Protein AF-B7PQQ2-F1 (afdb_monomer_lite)

pLDDT: mean 86.98, std 10.12, range [44.12, 95.94]

Sequence (81 aa):
MHKTGTTLEHVVKISVAGSTLTESLALKAGAVFRNLISFRSVYALTESGGIVVAPPQREINYTDLGFPAPMVEVKVNEAAK

Foldseek 3Di:
DDCPPDQPQVCQEDEDEPDAQDPVVLVVCCVRHVNHQYYWYFYDDVVNVDTQFDDDGGDHDRPDRHGGDPPHDDDDDDDDD

Organism: Ixodes scapularis (NCBI:txid6945)

Secondary structure (DSSP, 8-state):
--------TT--EEEEESSPPPHHHHHHHHHH-TT-SEEEEEEEETTTTEEEEE--TT-EESS---EEPTT------PPP-

Radius of gyration: 15.3 Å; chains: 1; bounding box: 33×22×44 Å

Structure (mmCIF, N/CA/C/O backbone):
data_AF-B7PQQ2-F1
#
_entry.id   AF-B7PQQ2-F1
#
loop_
_atom_site.group_PDB
_atom_site.id
_atom_site.type_symbol
_atom_site.label_atom_id
_atom_site.label_alt_id
_atom_site.label_comp_id
_atom_site.label_asym_id
_atom_site.label_entity_id
_atom_site.label_seq_id
_atom_site.pdbx_PDB_ins_code
_atom_site.Cartn_x
_atom_site.Cartn_y
_atom_site.Cartn_z
_atom_site.occupancy
_atom_site.B_iso_or_equiv
_atom_site.auth_seq_id
_atom_site.auth_comp_id
_atom_site.auth_asym_id
_atom_site.auth_atom_id
_atom_site.pdbx_PDB_model_num
ATOM 1 N N . MET A 1 1 ? 11.641 8.532 23.638 1.00 46.72 1 MET A N 1
ATOM 2 C CA . MET A 1 1 ? 10.440 8.502 22.774 1.00 46.72 1 MET A CA 1
ATOM 3 C C . MET A 1 1 ? 9.304 9.165 23.544 1.00 46.72 1 MET A C 1
ATOM 5 O O . MET A 1 1 ? 8.823 8.581 24.507 1.00 46.72 1 MET A O 1
ATOM 9 N N . HIS A 1 2 ? 8.979 10.420 23.229 1.00 44.12 2 HIS A N 1
ATOM 10 C CA . HIS A 1 2 ? 7.945 11.186 23.937 1.00 44.12 2 HIS A CA 1
ATOM 11 C C . HIS A 1 2 ? 6.569 10.616 23.551 1.00 44.12 2 HIS A C 1
ATOM 13 O O . HIS A 1 2 ? 6.182 10.687 22.388 1.00 44.12 2 HIS A O 1
ATOM 19 N N . LYS A 1 3 ? 5.865 9.978 24.494 1.00 54.28 3 LYS A N 1
ATOM 20 C CA . LYS A 1 3 ? 4.492 9.498 24.289 1.00 54.28 3 LYS A CA 1
ATOM 21 C C . LYS A 1 3 ? 3.542 10.679 24.486 1.00 54.28 3 LYS A C 1
ATOM 23 O O . LYS A 1 3 ? 3.144 10.961 25.610 1.00 54.28 3 LYS A O 1
ATOM 28 N N . THR A 1 4 ? 3.183 11.377 23.416 1.00 56.38 4 THR A N 1
ATOM 29 C CA . THR A 1 4 ? 1.990 12.235 23.415 1.00 56.38 4 THR A CA 1
ATOM 30 C C . THR A 1 4 ? 0.782 11.304 23.516 1.00 56.38 4 THR A C 1
ATOM 32 O O . THR A 1 4 ? 0.462 10.602 22.562 1.00 56.38 4 THR A O 1
ATOM 35 N N . GLY A 1 5 ? 0.210 11.191 24.717 1.00 65.56 5 GLY A N 1
ATOM 36 C CA . GLY A 1 5 ? -0.736 10.151 25.146 1.00 65.56 5 GLY A CA 1
ATOM 37 C C . GLY A 1 5 ? -2.131 10.181 24.514 1.00 65.56 5 GLY A C 1
ATOM 38 O O . GLY A 1 5 ? -3.095 9.838 25.188 1.00 65.56 5 GLY A O 1
ATOM 39 N N . THR A 1 6 ? -2.262 10.576 23.250 1.00 72.81 6 THR A N 1
ATOM 40 C CA . THR A 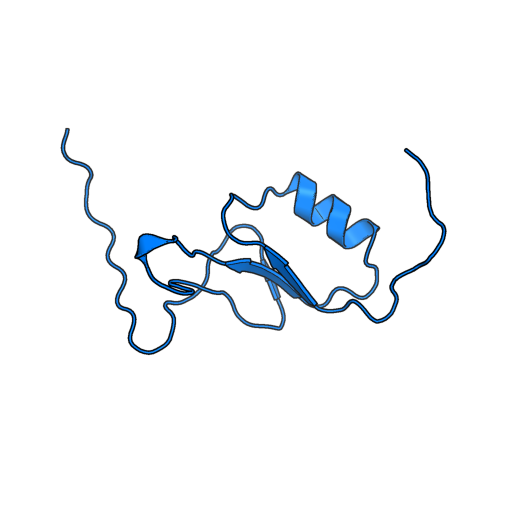1 6 ? -3.541 10.561 22.534 1.00 72.81 6 THR A CA 1
ATOM 41 C C . THR A 1 6 ? -3.653 9.277 21.722 1.00 72.81 6 THR A C 1
ATOM 43 O O . THR A 1 6 ? -2.917 9.068 20.757 1.00 72.81 6 THR A O 1
ATOM 46 N N . THR A 1 7 ? -4.572 8.398 22.116 1.00 74.31 7 THR A N 1
ATOM 47 C CA . THR A 1 7 ? -4.963 7.238 21.312 1.00 74.31 7 THR A CA 1
ATOM 48 C C . THR A 1 7 ? -5.798 7.710 20.121 1.00 74.31 7 THR A C 1
ATOM 50 O O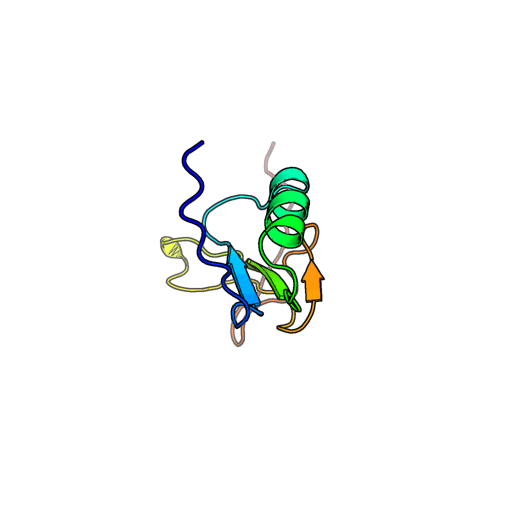 . THR A 1 7 ? -6.746 8.476 20.274 1.00 74.31 7 THR A O 1
ATOM 53 N N . LEU A 1 8 ? -5.444 7.274 18.906 1.00 85.12 8 LEU A N 1
ATOM 54 C CA . LEU A 1 8 ? -6.201 7.590 17.689 1.00 85.12 8 LEU A CA 1
ATOM 55 C C . LEU A 1 8 ? -7.188 6.460 17.375 1.00 85.12 8 LEU A C 1
ATOM 57 O O . LEU A 1 8 ? -7.000 5.687 16.440 1.00 85.12 8 LEU A O 1
ATOM 61 N N . GLU A 1 9 ? -8.238 6.348 18.185 1.00 84.62 9 GLU A N 1
ATOM 62 C CA . GLU A 1 9 ? -9.172 5.209 18.154 1.00 84.62 9 GLU A CA 1
ATOM 63 C C . GLU A 1 9 ? -9.984 5.106 16.856 1.00 84.62 9 GLU A C 1
ATOM 65 O O . GLU A 1 9 ? -10.410 4.018 16.473 1.00 84.62 9 GLU A O 1
ATOM 70 N N . HIS A 1 10 ? -10.151 6.221 16.146 1.00 89.31 10 HIS A N 1
ATOM 71 C CA . HIS A 1 10 ? -10.857 6.276 14.865 1.00 89.31 10 HIS A CA 1
ATOM 72 C C . HIS A 1 10 ? -9.949 6.043 13.650 1.00 89.31 10 HIS A C 1
ATOM 74 O O . HIS A 1 10 ? -10.437 5.972 12.520 1.00 89.31 10 HIS A O 1
ATOM 80 N N . VAL A 1 11 ? -8.632 5.912 13.848 1.00 90.44 11 VAL A N 1
ATOM 81 C CA . VAL A 1 11 ? -7.716 5.572 12.755 1.00 90.44 11 VAL A CA 1
ATOM 82 C C . VAL A 1 11 ? -7.820 4.080 12.486 1.00 90.44 11 VAL A C 1
ATOM 84 O O . VAL A 1 11 ? -7.225 3.247 13.163 1.00 90.44 11 VAL A O 1
ATOM 87 N N . VAL A 1 12 ? -8.610 3.765 11.465 1.00 92.38 12 VAL A N 1
ATOM 88 C CA . VAL A 1 12 ? -8.909 2.391 11.051 1.00 92.38 12 VAL A CA 1
ATOM 89 C C . VAL A 1 12 ? -8.222 2.012 9.736 1.00 92.38 12 VAL A C 1
ATOM 91 O O . VAL A 1 12 ? -8.073 0.832 9.434 1.00 92.38 12 VAL A O 1
ATOM 94 N N . LYS A 1 13 ? -7.769 2.989 8.941 1.00 92.81 13 LYS A N 1
ATOM 95 C CA . LYS A 1 13 ? -7.106 2.760 7.650 1.00 92.81 13 LYS A CA 1
ATOM 96 C C . LYS A 1 13 ? -5.851 3.610 7.533 1.00 92.81 13 LYS A C 1
ATOM 98 O O . LYS A 1 13 ? -5.918 4.824 7.706 1.00 92.81 13 LYS A O 1
ATOM 103 N N . ILE A 1 14 ? -4.737 2.986 7.170 1.00 91.94 14 ILE A N 1
ATOM 104 C CA . ILE A 1 14 ? -3.470 3.669 6.903 1.00 91.94 14 ILE A CA 1
ATOM 105 C C . ILE A 1 14 ? -2.917 3.158 5.567 1.00 91.94 14 ILE A C 1
ATOM 107 O O . ILE A 1 14 ? -2.949 1.964 5.277 1.00 91.94 14 ILE A O 1
ATOM 111 N N . SER A 1 15 ? -2.441 4.073 4.723 1.00 90.56 15 SER A N 1
ATOM 112 C CA . SER A 1 15 ? -1.791 3.751 3.447 1.00 90.56 15 SER A CA 1
ATOM 113 C C . SER A 1 15 ? -0.390 4.352 3.429 1.00 90.56 15 SER A C 1
ATOM 115 O O . SER A 1 15 ? -0.211 5.495 3.843 1.00 90.56 15 SER A O 1
ATOM 117 N N . VAL A 1 16 ? 0.586 3.579 2.966 1.00 90.75 16 VAL A N 1
ATOM 118 C CA . VAL A 1 16 ? 1.996 3.972 2.861 1.00 90.75 16 VAL A CA 1
ATOM 119 C C . VAL A 1 16 ? 2.389 3.940 1.390 1.00 90.75 16 VAL A C 1
ATOM 121 O O . VAL A 1 16 ? 2.062 2.981 0.700 1.00 90.75 16 VAL A O 1
ATOM 124 N N . ALA A 1 17 ? 3.077 4.970 0.909 1.00 89.38 17 ALA A N 1
ATOM 125 C CA . ALA A 1 17 ? 3.543 5.067 -0.472 1.00 89.38 17 ALA A CA 1
ATOM 126 C C . ALA A 1 17 ? 4.925 5.729 -0.528 1.00 89.38 17 ALA A C 1
ATOM 128 O O . ALA A 1 17 ? 5.388 6.297 0.462 1.00 89.38 17 ALA A O 1
ATOM 129 N N . GLY A 1 18 ? 5.581 5.652 -1.687 1.00 85.50 18 GLY A N 1
ATOM 130 C CA . GLY A 1 18 ? 6.879 6.292 -1.938 1.00 85.50 18 GLY A CA 1
ATOM 131 C C . GLY A 1 18 ? 8.088 5.588 -1.309 1.00 85.50 18 GLY A C 1
ATOM 132 O O . GLY A 1 18 ? 9.217 6.011 -1.529 1.00 85.50 18 GLY A O 1
ATOM 133 N N . SER A 1 19 ? 7.877 4.517 -0.542 1.00 87.56 19 SER A N 1
ATOM 134 C CA . SER A 1 19 ? 8.934 3.648 -0.016 1.00 87.56 19 SER A CA 1
ATOM 135 C C . SER A 1 19 ? 8.379 2.261 0.322 1.00 87.56 19 SER A C 1
ATOM 137 O O . SER A 1 19 ? 7.162 2.054 0.351 1.00 87.56 19 SER A O 1
ATOM 139 N N . THR A 1 20 ? 9.274 1.311 0.587 1.00 85.88 20 THR A N 1
ATOM 140 C CA . THR A 1 20 ? 8.930 -0.065 0.945 1.00 85.88 20 THR A CA 1
ATOM 141 C C . THR A 1 20 ? 8.316 -0.128 2.338 1.00 85.88 20 THR A C 1
ATOM 143 O O . THR A 1 20 ? 8.901 0.330 3.324 1.00 85.88 20 THR A O 1
ATOM 146 N N . LEU A 1 21 ? 7.151 -0.767 2.437 1.00 88.62 21 LEU A N 1
ATOM 147 C CA . LEU A 1 21 ? 6.576 -1.121 3.724 1.00 88.62 21 LEU A CA 1
ATOM 148 C C . LEU A 1 21 ? 7.264 -2.376 4.274 1.00 88.62 21 LEU A C 1
ATOM 150 O O . LEU A 1 21 ? 7.236 -3.426 3.645 1.00 88.62 21 LEU A O 1
ATOM 154 N N . THR A 1 22 ? 7.871 -2.275 5.457 1.00 88.44 22 THR A N 1
ATOM 155 C CA . THR A 1 22 ? 8.495 -3.431 6.119 1.00 88.44 22 THR A CA 1
ATOM 156 C C . THR A 1 22 ? 7.552 -4.076 7.126 1.00 88.44 22 THR A C 1
ATOM 158 O O . THR A 1 22 ? 6.739 -3.399 7.762 1.00 88.44 22 THR A O 1
ATOM 161 N N . GLU A 1 23 ? 7.732 -5.375 7.355 1.00 89.12 23 GLU A N 1
ATOM 162 C CA . GLU A 1 23 ? 7.031 -6.121 8.406 1.00 89.12 23 GLU A CA 1
ATOM 163 C C . GLU A 1 23 ? 7.185 -5.459 9.783 1.00 89.12 23 GLU A C 1
ATOM 165 O O . GLU A 1 23 ? 6.213 -5.281 10.516 1.00 89.12 23 GLU A O 1
ATOM 170 N N . SER A 1 24 ? 8.396 -4.995 10.110 1.00 91.12 24 SER A N 1
ATOM 171 C CA . SER A 1 24 ? 8.667 -4.329 11.389 1.00 91.12 24 SER A CA 1
ATOM 172 C C . SER A 1 24 ? 7.807 -3.076 11.603 1.00 91.12 24 SER A C 1
ATOM 174 O O . SER A 1 24 ? 7.397 -2.786 12.729 1.00 91.12 24 SER A O 1
ATOM 176 N N . LEU A 1 25 ? 7.514 -2.334 10.528 1.00 89.50 25 LEU A N 1
ATOM 177 C CA . LEU A 1 25 ? 6.651 -1.160 10.570 1.00 89.50 25 LEU A CA 1
ATOM 178 C C . LEU A 1 25 ? 5.179 -1.567 10.672 1.00 89.50 25 LEU A C 1
ATOM 180 O O . LEU A 1 25 ? 4.443 -0.932 11.423 1.00 89.50 25 LEU A O 1
ATOM 184 N N . ALA A 1 26 ? 4.765 -2.640 9.996 1.00 89.19 26 ALA A N 1
ATOM 185 C CA . ALA A 1 26 ? 3.413 -3.187 10.107 1.00 89.19 26 ALA A CA 1
ATOM 186 C C . ALA A 1 26 ? 3.073 -3.651 11.519 1.00 89.19 26 ALA A C 1
ATOM 188 O O . ALA A 1 26 ? 2.040 -3.254 12.060 1.00 89.19 26 ALA A O 1
ATOM 189 N N . LEU A 1 27 ? 3.977 -4.386 12.165 1.00 89.56 27 LEU A N 1
ATOM 190 C CA . LEU A 1 27 ? 3.796 -4.822 13.549 1.00 89.56 27 LEU A CA 1
ATOM 191 C C . LEU A 1 27 ? 3.712 -3.631 14.513 1.00 89.56 27 LEU A C 1
ATOM 193 O O . LEU A 1 27 ? 2.838 -3.584 15.380 1.00 89.56 27 LEU A O 1
ATOM 197 N N . LYS A 1 28 ? 4.578 -2.623 14.338 1.00 91.12 28 LYS A N 1
ATOM 198 C CA . LYS A 1 28 ? 4.537 -1.393 15.147 1.00 91.12 28 LYS A CA 1
ATOM 199 C C . LYS A 1 28 ? 3.249 -0.603 14.923 1.00 91.12 28 LYS A C 1
ATOM 201 O O . LYS A 1 28 ? 2.660 -0.134 15.893 1.00 91.12 28 LYS A O 1
ATOM 206 N N . ALA A 1 29 ? 2.801 -0.470 13.676 1.00 89.38 29 ALA A N 1
ATOM 207 C CA . ALA A 1 29 ? 1.558 0.216 13.344 1.00 89.38 29 ALA A CA 1
ATOM 208 C C . ALA A 1 29 ? 0.349 -0.498 13.965 1.00 89.38 29 ALA A C 1
ATOM 210 O O . ALA A 1 29 ? -0.455 0.161 14.616 1.00 89.38 29 ALA A O 1
ATOM 211 N N . GLY A 1 30 ? 0.263 -1.828 13.866 1.00 88.44 30 GLY A N 1
ATOM 212 C CA . GLY A 1 30 ? -0.806 -2.609 14.500 1.00 88.44 30 GLY A CA 1
ATOM 213 C C . GLY A 1 30 ? -0.822 -2.500 16.030 1.00 88.44 30 GLY A C 1
ATOM 214 O O . GLY A 1 30 ? -1.887 -2.437 16.637 1.00 88.44 30 GLY A O 1
ATOM 215 N N . ALA A 1 31 ? 0.348 -2.400 16.671 1.00 88.25 31 ALA A N 1
ATOM 216 C CA . ALA A 1 31 ? 0.438 -2.210 18.121 1.00 88.25 31 ALA A CA 1
ATOM 217 C C . ALA A 1 31 ? 0.002 -0.804 18.583 1.00 88.25 31 ALA A C 1
ATOM 219 O O . ALA A 1 31 ? -0.522 -0.646 19.689 1.00 88.25 31 ALA A O 1
ATOM 220 N N . VAL A 1 32 ? 0.231 0.222 17.755 1.00 89.06 32 VAL A N 1
ATOM 221 C CA . VAL A 1 32 ? -0.137 1.620 18.045 1.00 89.06 32 VAL A CA 1
ATOM 222 C C . VAL A 1 32 ? -1.608 1.887 17.716 1.00 89.06 32 VAL A C 1
ATOM 224 O O . VAL A 1 32 ? -2.319 2.495 18.516 1.00 89.06 32 VAL A O 1
ATOM 227 N N . PHE A 1 33 ? -2.081 1.407 16.566 1.00 90.50 33 PHE A N 1
ATOM 228 C CA . PHE A 1 33 ? -3.434 1.614 16.054 1.00 90.50 33 PHE A CA 1
ATOM 229 C C . PHE A 1 33 ? -4.275 0.352 16.257 1.00 90.50 33 PHE A C 1
ATOM 231 O O . PHE A 1 33 ? -4.383 -0.497 15.379 1.00 90.50 33 PHE A O 1
ATOM 238 N N . ARG A 1 34 ? -4.897 0.230 17.433 1.00 85.56 34 ARG A N 1
ATOM 239 C CA . ARG A 1 34 ? -5.601 -0.999 17.850 1.00 85.56 34 ARG A CA 1
A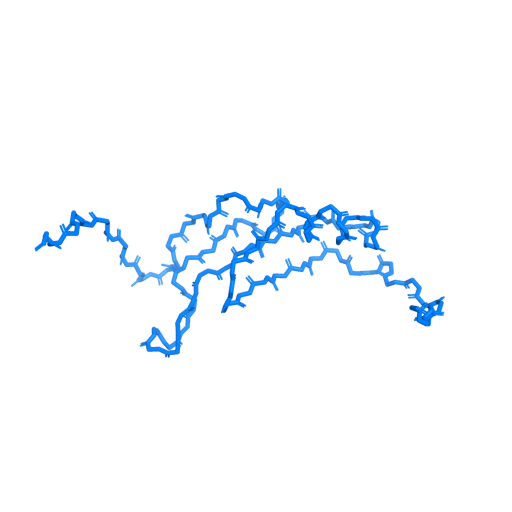TOM 240 C C . ARG A 1 34 ? -6.818 -1.369 16.992 1.00 85.56 34 ARG A C 1
ATOM 242 O O . ARG A 1 34 ? -7.175 -2.537 16.940 1.00 85.56 34 ARG A O 1
ATOM 249 N N . ASN A 1 35 ? -7.430 -0.391 16.324 1.00 89.94 35 ASN A N 1
ATOM 250 C CA . ASN A 1 35 ? -8.626 -0.579 15.494 1.00 89.94 35 ASN A CA 1
ATOM 251 C C . ASN A 1 35 ? -8.300 -0.625 13.992 1.00 89.94 35 ASN A C 1
ATOM 253 O O . ASN A 1 35 ? -9.170 -0.379 13.154 1.00 89.94 35 ASN A O 1
ATOM 257 N N . LEU A 1 36 ? -7.041 -0.879 13.631 1.00 90.50 36 LEU A N 1
ATOM 258 C CA . LEU A 1 36 ? -6.610 -0.888 12.240 1.00 90.50 36 LEU A CA 1
ATOM 259 C C . LEU A 1 36 ? -7.262 -2.064 11.500 1.00 90.50 36 LEU A C 1
ATOM 261 O O . LEU A 1 36 ? -6.987 -3.222 11.789 1.00 90.50 36 LEU A O 1
ATOM 265 N N . ILE A 1 37 ? -8.127 -1.754 10.536 1.00 91.31 37 ILE A N 1
ATOM 266 C CA . ILE A 1 37 ? -8.752 -2.733 9.631 1.00 91.31 37 ILE A CA 1
ATOM 267 C C . ILE A 1 37 ? -8.039 -2.788 8.281 1.00 91.31 37 ILE A C 1
ATOM 269 O O . ILE A 1 37 ? -8.265 -3.702 7.493 1.00 91.31 37 ILE A O 1
ATOM 273 N N . SER A 1 38 ? -7.229 -1.773 7.970 1.00 90.38 38 SER A N 1
ATOM 274 C CA . SER A 1 38 ? -6.443 -1.752 6.747 1.00 90.38 38 SER A CA 1
ATOM 275 C C . SER A 1 38 ? -5.108 -1.070 6.953 1.00 90.38 38 SER A C 1
ATOM 277 O O . SER A 1 38 ? -5.031 0.071 7.419 1.00 90.38 38 SER A O 1
ATOM 279 N N . PHE A 1 39 ? -4.067 -1.770 6.531 1.00 91.56 39 PHE A N 1
ATOM 280 C CA . PHE A 1 39 ? -2.728 -1.232 6.444 1.00 91.56 39 PHE A CA 1
ATOM 281 C C . PHE A 1 39 ? -2.082 -1.744 5.176 1.00 91.56 39 PHE A C 1
ATOM 283 O O . PHE A 1 39 ? -1.929 -2.950 5.004 1.00 91.56 39 PHE A O 1
ATOM 290 N N . ARG A 1 40 ? -1.760 -0.824 4.274 1.00 90.06 40 ARG A N 1
ATOM 291 C CA . ARG A 1 40 ? -1.389 -1.182 2.911 1.00 90.06 40 ARG A CA 1
ATOM 292 C C . ARG A 1 40 ? -0.235 -0.367 2.380 1.00 90.06 40 ARG A C 1
ATOM 294 O O . ARG A 1 40 ? -0.153 0.837 2.635 1.00 90.06 40 ARG A O 1
ATOM 301 N N . SER A 1 41 ? 0.596 -1.026 1.584 1.00 91.12 41 SER A N 1
ATOM 302 C CA . SER A 1 41 ? 1.567 -0.368 0.722 1.00 91.12 41 SER A CA 1
ATOM 303 C C . SER A 1 41 ? 0.938 -0.086 -0.638 1.00 91.12 41 SER A C 1
ATOM 305 O O . SER A 1 41 ? 0.214 -0.911 -1.183 1.00 91.12 41 SER A O 1
ATOM 307 N N . VAL A 1 42 ? 1.173 1.108 -1.157 1.00 92.00 42 VAL A N 1
ATOM 308 C CA . VAL A 1 42 ? 0.698 1.568 -2.455 1.00 92.00 42 VAL A CA 1
ATOM 309 C C . VAL A 1 42 ? 1.919 1.932 -3.283 1.00 92.00 42 VAL A C 1
ATOM 311 O O . VAL A 1 42 ? 2.788 2.674 -2.818 1.00 92.00 42 VAL A O 1
ATOM 314 N N . TYR A 1 43 ? 1.974 1.433 -4.514 1.00 92.44 43 TYR A N 1
ATOM 315 C CA . TYR A 1 43 ? 3.051 1.762 -5.434 1.00 92.44 43 TYR A CA 1
ATOM 316 C C . TYR A 1 43 ? 2.663 2.959 -6.299 1.00 92.44 43 TYR A C 1
ATOM 318 O O . TYR A 1 43 ? 1.642 2.952 -6.992 1.00 92.44 43 TYR A O 1
ATOM 326 N N . ALA A 1 44 ? 3.488 3.997 -6.235 1.00 93.19 44 ALA A N 1
ATOM 327 C CA . ALA A 1 44 ? 3.356 5.225 -7.001 1.00 93.19 44 ALA A CA 1
ATOM 328 C C . ALA A 1 44 ? 4.748 5.830 -7.198 1.00 93.19 44 ALA A C 1
ATOM 330 O O . ALA A 1 44 ? 5.592 5.742 -6.302 1.00 93.19 44 ALA A O 1
ATOM 331 N N . LEU A 1 45 ? 4.957 6.464 -8.345 1.00 92.81 45 LEU A N 1
ATOM 332 C CA . LEU A 1 45 ? 6.137 7.259 -8.653 1.00 92.81 45 LEU A CA 1
ATOM 333 C C . LEU A 1 45 ? 5.701 8.694 -8.952 1.00 92.81 45 LEU A C 1
ATOM 335 O O . LEU A 1 45 ? 4.543 8.951 -9.288 1.00 92.81 45 LEU A O 1
ATOM 339 N N . THR A 1 46 ? 6.626 9.643 -8.859 1.00 94.19 46 THR A N 1
ATOM 340 C CA . THR A 1 46 ? 6.342 11.020 -9.281 1.00 94.19 46 THR A CA 1
ATOM 341 C C . THR A 1 46 ? 5.992 11.048 -10.773 1.00 94.19 46 THR A C 1
ATOM 343 O O . THR A 1 46 ? 5.031 11.693 -11.185 1.00 94.19 46 THR A O 1
ATOM 346 N N . GLU A 1 47 ? 6.721 10.271 -11.572 1.00 95.94 47 GLU A N 1
ATOM 347 C CA . GLU A 1 47 ? 6.597 10.155 -13.024 1.00 95.94 47 GLU A CA 1
ATOM 348 C C . GLU A 1 47 ? 5.298 9.470 -13.463 1.00 95.94 47 GLU A C 1
ATOM 350 O O . GLU A 1 47 ? 4.846 9.690 -14.584 1.00 95.94 47 GLU A O 1
ATOM 355 N N . SER A 1 48 ? 4.666 8.668 -12.596 1.00 91.56 48 SER A N 1
ATOM 356 C CA . SER A 1 48 ? 3.374 8.042 -12.903 1.00 91.56 48 SER A CA 1
ATOM 357 C C . SER A 1 48 ? 2.184 8.981 -12.700 1.00 91.56 48 SER A C 1
ATOM 359 O O . SER A 1 48 ? 1.064 8.613 -13.044 1.00 91.56 48 SER A O 1
ATOM 361 N N . GLY A 1 49 ? 2.386 10.173 -12.120 1.00 91.94 49 GLY A N 1
ATOM 362 C CA . GLY A 1 49 ? 1.323 11.160 -11.891 1.00 91.94 49 GLY A CA 1
ATOM 363 C C . GLY A 1 49 ? 0.210 10.692 -10.942 1.00 91.94 49 GLY A C 1
ATOM 364 O O . GLY A 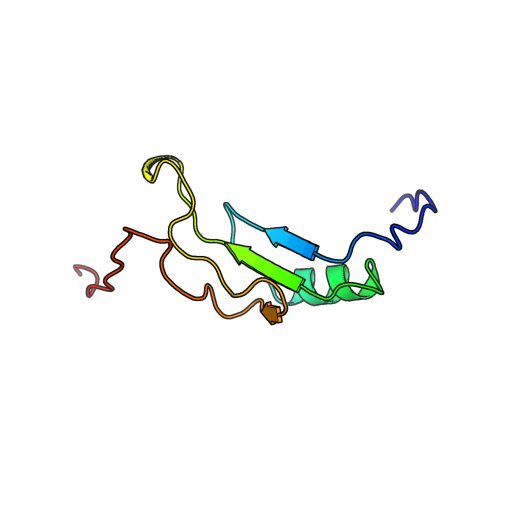1 49 ? -0.839 11.329 -10.857 1.00 91.94 49 GLY A O 1
ATOM 365 N N . GLY A 1 50 ? 0.412 9.576 -10.238 1.00 91.94 50 GLY A N 1
ATOM 366 C CA . GLY A 1 50 ? -0.615 8.928 -9.432 1.00 91.94 50 GLY A CA 1
ATOM 367 C C . GLY A 1 50 ? -0.253 7.507 -9.008 1.00 91.94 50 GLY A C 1
ATOM 368 O O . GLY A 1 50 ? 0.857 7.021 -9.232 1.00 91.94 50 GLY A O 1
ATOM 369 N N . ILE A 1 51 ? -1.221 6.848 -8.370 1.00 93.19 51 ILE A N 1
ATOM 370 C CA . ILE A 1 51 ? -1.103 5.470 -7.888 1.00 93.19 51 ILE A CA 1
ATOM 371 C C . ILE A 1 51 ? -1.137 4.499 -9.070 1.00 93.19 51 ILE A C 1
ATOM 373 O O . ILE A 1 51 ? -2.074 4.526 -9.861 1.00 93.19 51 ILE A O 1
ATOM 377 N N . VAL A 1 52 ? -0.145 3.612 -9.140 1.00 95.31 52 VAL A N 1
ATOM 378 C CA . VAL A 1 52 ? -0.027 2.576 -10.177 1.00 95.31 52 VAL A CA 1
ATOM 379 C C . VAL A 1 52 ? -0.640 1.265 -9.695 1.00 95.31 52 VAL A C 1
ATOM 381 O O . VAL A 1 52 ? -1.413 0.652 -10.424 1.00 95.31 52 VAL A O 1
ATOM 384 N N . VAL A 1 53 ? -0.327 0.845 -8.464 1.00 94.19 53 VAL A N 1
ATOM 385 C CA . VAL A 1 53 ? -0.812 -0.415 -7.870 1.00 94.19 53 VAL A CA 1
ATOM 386 C C . VAL A 1 53 ? -1.261 -0.165 -6.435 1.00 94.19 53 VAL A C 1
ATOM 388 O O . VAL A 1 53 ? -0.564 0.517 -5.676 1.00 94.19 53 VAL A O 1
ATOM 391 N N . ALA A 1 54 ? -2.420 -0.706 -6.057 1.00 91.38 54 ALA A N 1
ATOM 392 C CA . ALA A 1 54 ? -2.908 -0.653 -4.684 1.00 91.38 54 ALA A CA 1
ATOM 393 C C . ALA A 1 54 ? -3.682 -1.923 -4.287 1.00 91.38 54 ALA A C 1
ATOM 395 O O . ALA A 1 54 ? -4.455 -2.459 -5.088 1.00 91.38 54 ALA A O 1
ATOM 396 N N . PRO A 1 55 ? -3.580 -2.360 -3.021 1.00 89.88 55 PRO A N 1
ATOM 397 C CA . PRO A 1 55 ? -4.350 -3.485 -2.518 1.00 89.88 55 PRO A CA 1
ATOM 398 C C . PRO A 1 55 ? -5.740 -3.048 -2.013 1.00 89.88 55 PRO A C 1
ATOM 400 O O . PRO A 1 55 ? -5.996 -1.848 -1.784 1.00 89.88 55 PRO A O 1
ATOM 403 N N . PRO A 1 56 ? -6.659 -4.013 -1.811 1.00 86.19 56 PRO A N 1
ATOM 404 C CA . PRO A 1 56 ? -8.012 -3.760 -1.322 1.00 86.19 56 PRO A CA 1
ATOM 405 C C . PRO A 1 56 ? -8.065 -2.956 -0.009 1.00 86.19 56 PRO A C 1
ATOM 407 O O . PRO A 1 56 ? -7.189 -3.024 0.847 1.00 86.19 56 PRO A O 1
ATOM 410 N N . GLN A 1 57 ? -9.139 -2.184 0.189 1.00 82.44 57 GLN A N 1
ATOM 411 C CA . GLN A 1 57 ? -9.274 -1.230 1.309 1.00 82.44 57 GLN A CA 1
ATOM 412 C C . GLN A 1 57 ? -9.579 -1.843 2.696 1.00 82.44 57 GLN A C 1
ATOM 414 O O . GLN A 1 57 ? -9.873 -1.096 3.636 1.00 82.44 57 GLN A O 1
ATOM 419 N N . ARG A 1 58 ? -9.605 -3.170 2.835 1.00 86.56 58 ARG A N 1
ATOM 420 C CA . ARG A 1 58 ? -10.024 -3.873 4.066 1.00 86.56 58 ARG A CA 1
ATOM 421 C C . ARG A 1 58 ? -9.09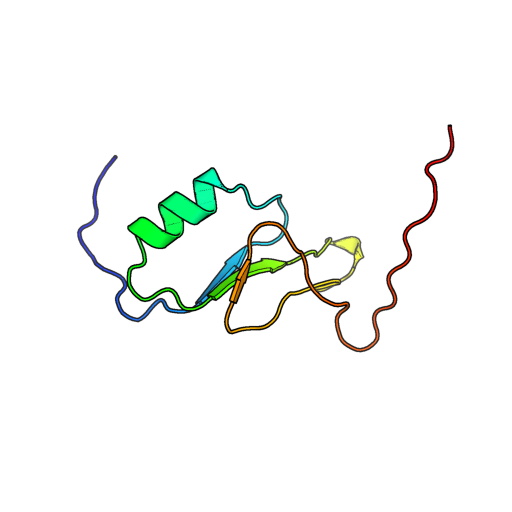4 -5.031 4.416 1.00 86.56 58 ARG A C 1
ATOM 423 O O . ARG A 1 58 ? -9.539 -6.069 4.887 1.00 86.56 58 ARG A O 1
ATOM 430 N N . GLU A 1 59 ? -7.812 -4.840 4.144 1.00 83.56 59 GLU A N 1
ATOM 431 C CA . GLU A 1 59 ? -6.784 -5.828 4.426 1.00 83.56 59 GLU A CA 1
ATOM 432 C C . GLU A 1 59 ? -5.557 -5.153 5.043 1.00 83.56 59 GLU A C 1
ATOM 434 O O . GLU A 1 59 ? -5.233 -3.998 4.730 1.00 83.56 59 GLU A O 1
ATOM 439 N N . ILE A 1 60 ? -4.904 -5.876 5.951 1.00 84.19 60 ILE A N 1
ATOM 440 C CA . ILE A 1 60 ? -3.563 -5.571 6.442 1.00 84.19 60 ILE A CA 1
ATOM 441 C C . ILE A 1 60 ? -2.620 -6.429 5.611 1.00 84.19 60 ILE A C 1
ATOM 443 O O . ILE A 1 60 ? -2.481 -7.621 5.869 1.00 84.19 60 ILE A O 1
ATOM 447 N N . ASN A 1 61 ? -2.010 -5.826 4.597 1.00 79.88 61 ASN A N 1
ATOM 448 C CA . ASN A 1 61 ? -1.122 -6.519 3.680 1.00 79.88 61 ASN A CA 1
ATOM 449 C C . ASN A 1 61 ? 0.135 -5.673 3.453 1.00 79.88 61 ASN A C 1
ATOM 451 O O . ASN A 1 61 ? 0.076 -4.541 2.965 1.00 79.88 61 ASN A O 1
ATOM 455 N N . TYR A 1 62 ? 1.267 -6.217 3.897 1.00 79.06 62 TYR A N 1
ATOM 456 C CA . TYR A 1 62 ? 2.584 -5.585 3.817 1.00 79.06 62 TYR A CA 1
ATOM 457 C C . TYR A 1 62 ? 3.540 -6.312 2.868 1.00 79.06 62 TYR A C 1
ATOM 459 O O . TYR A 1 62 ? 4.667 -5.858 2.687 1.00 79.06 62 TYR A O 1
ATOM 467 N N . THR A 1 63 ? 3.108 -7.424 2.274 1.00 82.88 63 THR A N 1
ATOM 468 C CA . THR A 1 63 ? 3.913 -8.239 1.354 1.00 82.88 63 THR A CA 1
ATOM 469 C C . THR A 1 63 ? 3.452 -8.115 -0.092 1.00 82.88 63 THR A C 1
ATOM 471 O O . THR A 1 63 ? 4.247 -8.334 -0.999 1.00 82.88 63 THR A O 1
ATOM 474 N N . ASP A 1 64 ? 2.185 -7.765 -0.307 1.00 84.81 64 ASP A N 1
ATOM 475 C CA . ASP A 1 64 ? 1.564 -7.618 -1.618 1.00 84.81 64 ASP A CA 1
ATOM 476 C C . ASP A 1 64 ? 1.187 -6.150 -1.882 1.00 84.81 64 ASP A C 1
ATOM 478 O O . ASP A 1 64 ? 0.694 -5.437 -1.002 1.00 84.81 64 ASP A O 1
ATOM 482 N N . LEU A 1 65 ? 1.425 -5.700 -3.113 1.00 87.25 65 LEU A N 1
ATOM 483 C CA . LEU A 1 65 ? 1.061 -4.371 -3.609 1.00 87.25 65 LEU A CA 1
ATOM 484 C C . LEU A 1 65 ? -0.349 -4.347 -4.216 1.00 87.25 65 LEU A C 1
ATOM 486 O O . LEU A 1 65 ? -0.904 -3.266 -4.417 1.00 87.25 65 LEU A O 1
ATOM 490 N N . GLY A 1 66 ? -0.948 -5.511 -4.469 1.00 90.88 66 GLY A N 1
ATOM 491 C CA . GLY A 1 66 ? -2.306 -5.659 -4.965 1.00 90.88 66 GLY A CA 1
ATOM 492 C C . GLY A 1 66 ? -2.423 -5.520 -6.478 1.00 90.88 66 GLY A C 1
ATOM 493 O O . GLY A 1 66 ? -1.631 -6.070 -7.239 1.00 90.88 66 GLY A O 1
ATOM 494 N N . PHE A 1 67 ? -3.456 -4.802 -6.920 1.00 92.44 67 PHE A N 1
ATOM 495 C CA . PHE A 1 67 ? -3.869 -4.774 -8.322 1.00 92.44 67 PHE A CA 1
ATOM 496 C C . PHE A 1 67 ? -3.577 -3.418 -8.973 1.00 92.44 67 PHE A C 1
ATOM 498 O O . PHE A 1 67 ? -3.586 -2.392 -8.278 1.00 92.44 67 PHE A O 1
ATOM 505 N N . PRO A 1 68 ? -3.339 -3.384 -10.299 1.00 95.31 68 PRO A N 1
ATOM 506 C CA . PRO A 1 68 ? -3.229 -2.135 -11.038 1.00 95.31 68 PRO A CA 1
ATOM 507 C C . PRO A 1 68 ? -4.445 -1.232 -10.822 1.00 95.31 68 PRO A C 1
ATOM 509 O O . PRO A 1 68 ? -5.586 -1.697 -10.731 1.00 95.31 68 PRO A O 1
ATOM 512 N N . ALA A 1 69 ? -4.200 0.073 -10.741 1.00 92.62 69 ALA A N 1
ATOM 513 C CA . ALA A 1 69 ? -5.260 1.067 -10.700 1.00 92.62 69 ALA A CA 1
ATOM 514 C C . ALA A 1 69 ? -6.093 1.039 -12.001 1.00 92.62 69 ALA A C 1
ATOM 516 O O . ALA A 1 69 ? -5.620 0.562 -13.037 1.00 92.62 69 ALA A O 1
ATOM 517 N N . PRO A 1 70 ? -7.338 1.554 -11.991 1.00 93.12 70 PRO A N 1
ATOM 518 C CA . PRO A 1 70 ? -8.132 1.659 -13.210 1.00 93.12 70 PRO A CA 1
ATOM 519 C C . PRO A 1 70 ? -7.352 2.368 -14.322 1.00 93.12 70 PRO A C 1
ATOM 521 O O . PRO A 1 70 ? -6.726 3.395 -14.071 1.00 93.12 70 PRO A O 1
ATOM 524 N N . MET A 1 71 ? -7.427 1.834 -15.544 1.00 94.44 71 MET A N 1
ATOM 525 C CA . MET A 1 71 ? -6.718 2.347 -16.729 1.00 94.44 71 MET A CA 1
ATOM 526 C C . MET A 1 71 ? -5.183 2.210 -16.691 1.00 94.44 71 MET A C 1
ATOM 528 O O . MET A 1 71 ? -4.512 2.766 -17.557 1.00 94.44 71 MET A O 1
ATOM 532 N N . VAL A 1 72 ? -4.620 1.468 -15.732 1.00 95.88 72 VAL A N 1
ATOM 533 C CA . VAL A 1 72 ? -3.183 1.169 -15.655 1.00 95.88 72 VAL A CA 1
ATOM 534 C C . VAL A 1 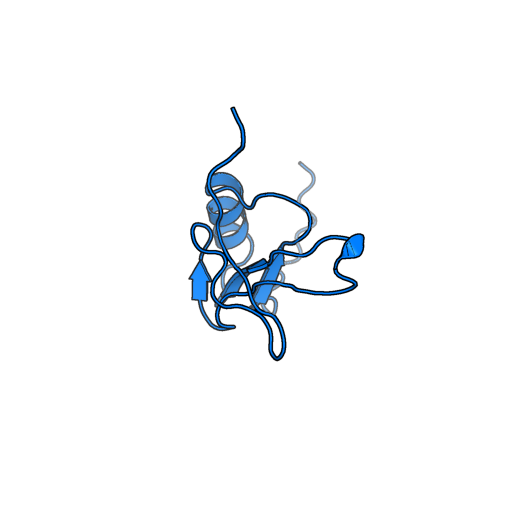72 ? -2.929 -0.283 -16.053 1.00 95.88 72 VAL A C 1
ATOM 536 O O . VAL A 1 72 ? -3.574 -1.200 -15.548 1.00 95.88 72 VAL A O 1
ATOM 539 N N . GLU A 1 73 ? -1.942 -0.497 -16.921 1.00 95.50 73 GLU A N 1
ATOM 540 C CA . GLU A 1 73 ? -1.400 -1.818 -17.243 1.00 95.50 73 GLU A CA 1
ATOM 541 C C . GLU A 1 73 ? 0.006 -1.949 -16.646 1.00 95.50 73 GLU A C 1
ATOM 543 O O . GLU A 1 73 ? 0.833 -1.045 -16.770 1.00 95.50 73 GLU A O 1
ATOM 548 N N . VAL A 1 74 ? 0.280 -3.075 -15.985 1.00 93.75 74 VAL A N 1
ATOM 549 C CA . VAL A 1 74 ? 1.586 -3.368 -15.384 1.00 93.75 74 VAL A CA 1
ATOM 550 C C . VAL A 1 74 ? 2.124 -4.658 -15.980 1.00 93.75 74 VAL A C 1
ATOM 552 O O . VAL A 1 74 ? 1.434 -5.676 -16.007 1.00 93.75 74 VAL A O 1
ATOM 555 N N . LYS A 1 75 ? 3.384 -4.625 -16.414 1.00 94.44 75 LYS A N 1
ATOM 556 C CA . LYS A 1 75 ? 4.105 -5.781 -16.943 1.00 94.44 75 LYS A CA 1
ATOM 557 C C . LYS A 1 75 ? 5.465 -5.900 -16.265 1.00 94.44 75 LYS A C 1
ATOM 559 O O . LYS A 1 75 ? 6.178 -4.909 -16.129 1.00 94.44 75 LYS A O 1
ATOM 564 N N . VAL A 1 76 ? 5.841 -7.120 -15.893 1.00 92.19 76 VAL A N 1
ATOM 565 C CA . VAL A 1 76 ? 7.197 -7.443 -15.437 1.00 92.19 76 VAL A CA 1
ATOM 566 C C . VAL A 1 76 ? 7.990 -7.958 -16.634 1.00 92.19 76 VAL A C 1
ATOM 568 O O . VAL A 1 76 ? 7.550 -8.879 -17.320 1.00 92.19 76 VAL A O 1
ATOM 571 N N . ASN A 1 77 ? 9.143 -7.350 -16.898 1.00 93.50 77 ASN A N 1
ATOM 572 C CA . ASN A 1 77 ? 10.083 -7.801 -17.922 1.00 93.50 77 ASN A CA 1
ATOM 573 C C . ASN A 1 77 ? 11.378 -8.266 -17.244 1.00 93.50 77 ASN A C 1
ATOM 575 O O . ASN A 1 77 ? 11.711 -7.800 -16.154 1.00 93.50 77 ASN A O 1
ATOM 579 N N . GLU A 1 78 ? 12.111 -9.167 -17.893 1.00 93.50 78 GLU A N 1
ATOM 580 C CA . GLU A 1 78 ? 13.448 -9.558 -17.447 1.00 93.50 78 GLU A CA 1
ATOM 581 C C . GLU A 1 78 ? 14.407 -8.360 -17.538 1.00 93.50 78 GLU A C 1
ATOM 583 O O . GLU A 1 78 ? 14.350 -7.577 -18.491 1.00 93.50 78 GLU A O 1
ATOM 588 N N . ALA A 1 79 ? 15.262 -8.188 -16.529 1.00 89.06 79 ALA A N 1
ATOM 589 C CA . ALA A 1 79 ? 16.245 -7.114 -16.528 1.00 89.06 79 ALA A CA 1
ATOM 590 C C . ALA A 1 79 ? 17.337 -7.401 -17.570 1.00 89.06 79 ALA A C 1
ATOM 592 O O . ALA A 1 79 ? 17.859 -8.514 -17.638 1.00 89.06 79 ALA A O 1
ATOM 593 N N . ALA A 1 80 ? 17.700 -6.393 -18.366 1.00 79.00 80 ALA A N 1
ATOM 594 C CA . ALA A 1 80 ? 18.852 -6.493 -19.254 1.00 79.00 80 ALA A CA 1
ATOM 595 C C . ALA A 1 80 ? 20.133 -6.666 -18.416 1.00 79.00 80 ALA A C 1
ATOM 597 O O . ALA A 1 80 ? 20.312 -5.977 -17.411 1.00 79.00 80 ALA A O 1
ATOM 598 N N . LYS A 1 81 ? 20.967 -7.628 -18.818 1.00 69.62 81 LYS A N 1
ATOM 599 C CA . LYS A 1 81 ? 22.177 -8.056 -18.107 1.00 69.62 81 LYS A CA 1
ATOM 600 C C . LYS A 1 81 ? 23.315 -7.045 -18.204 1.00 69.62 81 LYS A C 1
ATOM 602 O O . LYS A 1 81 ? 23.479 -6.458 -19.297 1.00 69.62 81 LYS A O 1
#